Protein AF-A0A378VWY0-F1 (afdb_monomer_lite)

Foldseek 3Di:
DDPVVVVVVVVVVVVVVCVVPVPPPPPDPDPPPDPPDDDDDDDDQVDPQQWHQDPVGDIHHVVVD

Organism: Neisseria gonorrhoeae (NCBI:txid485)

pLDDT: mean 80.35, std 14.67, range [54.69, 97.81]

Secondary structure (DSSP, 8-state):
--HHHHHHHHHHHHHHHHHHH-----PPPPPPP-TTPPP-----TEETTTEEE-TTS-EESTTT-

Structure (mmCIF, N/CA/C/O backbone):
data_AF-A0A378VWY0-F1
#
_entry.id   AF-A0A378VWY0-F1
#
loop_
_atom_site.group_PDB
_atom_site.id
_atom_site.type_symbol
_atom_site.label_atom_id
_atom_site.label_alt_id
_atom_site.label_comp_id
_atom_site.label_asym_id
_atom_site.label_entity_id
_atom_site.label_seq_id
_atom_site.pdbx_PDB_ins_code
_atom_site.Cartn_x
_atom_site.Cartn_y
_atom_site.Cartn_z
_atom_site.occupancy
_atom_site.B_iso_or_equiv
_atom_site.auth_seq_id
_atom_site.auth_comp_id
_atom_site.auth_asym_id
_atom_site.auth_atom_id
_atom_site.pdbx_PDB_model_num
ATOM 1 N N . MET A 1 1 ? 68.016 1.788 -23.145 1.00 54.69 1 MET A N 1
ATOM 2 C CA . MET A 1 1 ? 66.722 1.113 -23.416 1.00 54.69 1 MET A CA 1
ATOM 3 C C . MET A 1 1 ? 66.056 1.797 -24.601 1.00 54.69 1 MET A C 1
ATOM 5 O O . MET A 1 1 ? 65.859 3.002 -24.548 1.00 54.69 1 MET A O 1
ATOM 9 N N . ASN A 1 2 ? 65.781 1.065 -25.685 1.00 57.16 2 ASN A N 1
ATOM 10 C CA . ASN A 1 2 ? 65.354 1.643 -26.967 1.00 57.16 2 ASN A CA 1
ATOM 11 C C . ASN A 1 2 ? 64.019 2.398 -26.853 1.00 57.16 2 ASN A C 1
ATOM 13 O O . ASN A 1 2 ? 63.000 1.788 -26.544 1.00 57.16 2 ASN A O 1
ATOM 17 N N . MET A 1 3 ? 64.030 3.696 -27.181 1.00 64.56 3 MET A N 1
ATOM 18 C CA . MET A 1 3 ? 62.909 4.662 -27.143 1.00 64.56 3 MET A CA 1
ATOM 19 C C . MET A 1 3 ? 61.604 4.150 -27.784 1.00 64.56 3 MET A C 1
ATOM 21 O O . MET A 1 3 ? 60.505 4.498 -27.370 1.00 64.56 3 MET A O 1
ATOM 25 N N . LYS A 1 4 ? 61.727 3.219 -28.734 1.00 63.06 4 LYS A N 1
ATOM 26 C CA . LYS A 1 4 ? 60.622 2.550 -29.436 1.00 63.06 4 LYS A CA 1
ATOM 27 C C . LYS A 1 4 ? 59.807 1.607 -28.536 1.00 63.06 4 LYS A C 1
ATOM 29 O O . LYS A 1 4 ? 58.614 1.444 -28.752 1.00 63.06 4 LYS A O 1
ATOM 34 N N . LYS A 1 5 ? 60.425 1.035 -27.496 1.00 63.94 5 LYS A N 1
ATOM 35 C CA . LYS A 1 5 ? 59.744 0.190 -26.498 1.00 63.94 5 LYS A CA 1
ATOM 36 C C . LYS A 1 5 ? 58.890 1.013 -25.526 1.00 63.94 5 LYS A C 1
ATOM 38 O O . LYS A 1 5 ? 57.889 0.515 -25.028 1.00 63.94 5 LYS A O 1
ATOM 43 N N . TRP A 1 6 ? 59.255 2.277 -25.305 1.00 68.69 6 TRP A N 1
ATOM 44 C CA . TRP A 1 6 ? 58.548 3.179 -24.393 1.00 68.69 6 TRP A CA 1
ATOM 45 C C . TRP A 1 6 ? 57.266 3.750 -25.005 1.00 68.69 6 TRP A C 1
ATOM 47 O O . TRP A 1 6 ? 56.255 3.853 -24.319 1.00 68.69 6 TRP A O 1
ATOM 57 N N . ILE A 1 7 ? 57.274 4.032 -26.311 1.00 74.12 7 ILE A N 1
ATOM 58 C CA . ILE A 1 7 ? 56.077 4.490 -27.035 1.00 74.12 7 ILE A CA 1
ATOM 59 C C . ILE A 1 7 ? 55.014 3.381 -27.087 1.00 74.12 7 ILE A C 1
ATOM 61 O O . ILE A 1 7 ? 53.839 3.640 -26.839 1.00 74.12 7 ILE A O 1
ATOM 65 N N . ALA A 1 8 ? 55.427 2.133 -27.336 1.00 69.62 8 ALA A N 1
ATOM 66 C CA . ALA A 1 8 ? 54.512 0.991 -27.350 1.00 69.62 8 ALA A CA 1
ATOM 67 C C . ALA A 1 8 ? 53.852 0.747 -25.978 1.00 69.62 8 ALA A C 1
ATOM 69 O O . ALA A 1 8 ? 52.659 0.458 -25.912 1.00 69.62 8 ALA A O 1
ATOM 70 N N . ALA A 1 9 ? 54.602 0.922 -24.884 1.00 72.38 9 ALA A N 1
ATOM 71 C CA . ALA A 1 9 ? 54.072 0.792 -23.528 1.00 72.38 9 ALA A CA 1
ATOM 72 C C . ALA A 1 9 ? 53.058 1.900 -23.182 1.00 72.38 9 ALA A C 1
ATOM 74 O O . ALA A 1 9 ? 52.017 1.621 -22.593 1.00 72.38 9 ALA A O 1
ATOM 75 N N . ALA A 1 10 ? 53.317 3.144 -23.598 1.00 72.62 10 ALA A N 1
ATOM 76 C CA . ALA A 1 10 ? 52.411 4.267 -23.353 1.00 72.62 10 ALA A CA 1
ATOM 77 C C . ALA A 1 10 ? 51.075 4.135 -24.111 1.00 72.62 10 ALA A C 1
ATOM 79 O O . ALA A 1 10 ? 50.014 4.437 -23.557 1.00 72.62 10 ALA A O 1
ATOM 80 N N . LEU A 1 11 ? 51.103 3.633 -25.353 1.00 73.38 11 LEU A N 1
ATOM 81 C CA . LEU A 1 11 ? 49.885 3.401 -26.139 1.00 73.38 11 LEU A CA 1
ATOM 82 C C . LEU A 1 11 ? 49.013 2.288 -25.536 1.00 73.38 11 LEU A C 1
ATOM 84 O O . LEU A 1 11 ? 47.793 2.432 -25.463 1.00 73.38 11 LEU A O 1
ATOM 88 N N . ALA A 1 12 ? 49.635 1.205 -25.058 1.00 68.12 12 ALA A N 1
ATOM 89 C CA . ALA A 1 12 ? 48.929 0.093 -24.423 1.00 68.12 12 ALA A CA 1
ATOM 90 C C . ALA A 1 12 ? 48.252 0.510 -23.103 1.00 68.12 12 ALA A C 1
ATOM 92 O O . ALA A 1 12 ? 47.095 0.162 -22.869 1.00 68.12 12 ALA A O 1
ATOM 93 N N . CYS A 1 13 ? 48.922 1.321 -22.276 1.00 61.84 13 CYS A N 1
ATOM 94 C CA . CYS A 1 13 ? 48.330 1.864 -21.048 1.00 61.84 13 CYS A CA 1
ATOM 95 C C . CYS A 1 13 ? 47.169 2.834 -21.322 1.00 61.84 13 CYS A C 1
ATOM 97 O O . CYS A 1 13 ? 46.204 2.869 -20.561 1.00 61.84 13 CYS A O 1
ATOM 99 N N . SER A 1 14 ? 47.231 3.589 -22.421 1.00 63.53 14 SER A N 1
ATOM 100 C CA . SER A 1 14 ? 46.172 4.535 -22.797 1.00 63.53 14 SER A CA 1
ATOM 101 C C . SER A 1 14 ? 44.887 3.818 -23.231 1.00 63.53 14 SER A C 1
ATOM 103 O O . SER A 1 14 ? 43.794 4.236 -22.861 1.00 63.53 14 SER A O 1
ATOM 105 N N . ALA A 1 15 ? 44.999 2.696 -23.951 1.00 61.91 15 ALA A N 1
ATOM 106 C CA . ALA A 1 15 ? 43.840 1.896 -24.358 1.00 61.91 15 ALA A CA 1
ATOM 107 C C . ALA A 1 15 ? 43.096 1.271 -23.160 1.00 61.91 15 ALA A C 1
ATOM 109 O O . ALA A 1 15 ? 41.867 1.222 -23.146 1.00 61.91 15 ALA A O 1
ATOM 110 N N . LEU A 1 16 ? 43.834 0.852 -22.126 1.00 62.75 16 LEU A N 1
ATOM 111 C CA . LEU A 1 16 ? 43.257 0.316 -20.888 1.00 62.75 16 LEU A CA 1
ATOM 112 C C . LEU A 1 16 ? 42.541 1.407 -20.077 1.00 62.75 16 LEU A C 1
ATOM 114 O O . LEU A 1 16 ? 41.445 1.171 -19.569 1.00 62.75 16 LEU A O 1
ATOM 118 N N . ALA A 1 17 ? 43.103 2.619 -20.023 1.00 63.31 17 ALA A N 1
ATOM 119 C CA . ALA A 1 17 ? 42.488 3.756 -19.338 1.00 63.31 17 ALA A CA 1
ATOM 120 C C . ALA A 1 17 ? 41.164 4.208 -19.988 1.00 63.31 17 ALA A C 1
ATOM 122 O O . ALA A 1 17 ? 40.229 4.576 -19.278 1.00 63.31 17 ALA A O 1
ATOM 123 N N . LEU A 1 18 ? 41.036 4.124 -21.320 1.00 62.22 18 LEU A N 1
ATOM 124 C CA . LEU A 1 18 ? 39.784 4.470 -22.009 1.00 62.22 18 LEU A CA 1
ATOM 125 C C . LEU A 1 18 ? 38.652 3.464 -21.733 1.00 62.22 18 LEU A C 1
ATOM 127 O O . LEU A 1 18 ? 37.496 3.872 -21.626 1.00 62.22 18 LEU A O 1
ATOM 131 N N . SER A 1 19 ? 38.960 2.174 -21.552 1.00 61.44 19 SER A N 1
ATOM 132 C CA . SER A 1 19 ? 37.945 1.165 -21.193 1.00 61.44 19 SER A CA 1
ATOM 133 C C . SER A 1 19 ? 37.410 1.295 -19.760 1.00 61.44 19 SER A C 1
ATOM 135 O O . SER A 1 19 ? 36.324 0.798 -19.475 1.00 61.44 19 SER A O 1
ATOM 137 N N . ALA A 1 20 ? 38.132 1.995 -18.877 1.00 60.72 20 ALA A N 1
ATOM 138 C CA . ALA A 1 20 ? 37.728 2.209 -17.488 1.00 60.72 20 ALA A CA 1
ATOM 139 C C . ALA A 1 20 ? 36.816 3.438 -17.291 1.00 60.72 20 ALA A C 1
ATOM 141 O O . ALA A 1 20 ? 36.051 3.468 -16.333 1.00 60.72 20 ALA A O 1
ATOM 142 N N . CYS A 1 21 ? 36.854 4.423 -18.200 1.00 63.94 21 CYS A N 1
ATOM 143 C CA . CYS A 1 21 ? 36.021 5.636 -18.125 1.00 63.94 21 CYS A CA 1
ATOM 144 C C . CYS A 1 21 ? 34.919 5.721 -19.198 1.00 63.94 21 CYS A C 1
ATOM 146 O O . CYS A 1 21 ? 34.062 6.594 -19.110 1.00 63.94 21 CYS A O 1
ATOM 148 N N . GLY A 1 22 ? 34.936 4.854 -20.217 1.00 59.50 22 GLY A N 1
ATOM 149 C CA . GLY A 1 22 ? 33.969 4.859 -21.327 1.00 59.50 22 GLY A CA 1
ATOM 150 C C . GLY A 1 22 ? 32.889 3.778 -21.250 1.00 59.50 22 GLY A C 1
ATOM 151 O O . GLY A 1 22 ? 32.136 3.597 -22.206 1.00 59.50 22 GLY A O 1
ATOM 152 N N . GLY A 1 23 ? 32.822 3.029 -20.147 1.00 60.03 23 GLY A N 1
ATOM 153 C CA . GLY A 1 23 ? 31.772 2.048 -19.918 1.00 60.03 23 GLY A CA 1
ATOM 154 C C . GLY A 1 23 ? 30.438 2.756 -19.733 1.00 60.03 23 GLY A C 1
ATOM 155 O O . GLY A 1 23 ? 30.071 3.096 -18.613 1.00 60.03 23 GLY A O 1
ATOM 156 N N . GLN A 1 24 ? 29.705 2.964 -20.826 1.00 62.59 24 GLN A N 1
ATOM 157 C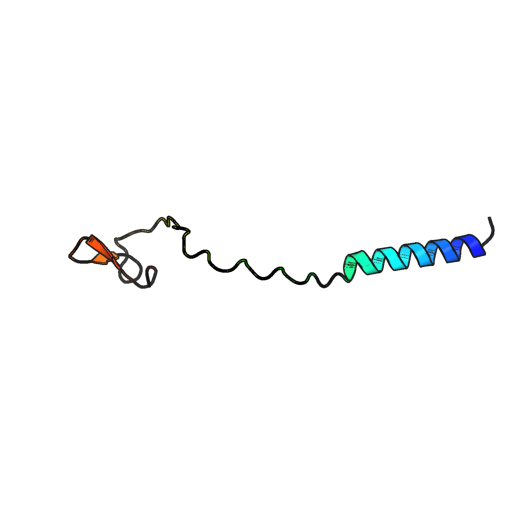 CA . GLN A 1 24 ? 28.279 3.248 -20.777 1.00 62.59 24 GLN A CA 1
ATOM 158 C C . GLN A 1 24 ? 27.614 1.969 -20.267 1.00 62.59 24 GLN A C 1
ATOM 160 O O . GLN A 1 24 ? 27.196 1.103 -21.039 1.00 62.59 24 GLN A O 1
ATOM 165 N N . GLY A 1 25 ? 27.651 1.808 -18.942 1.00 63.59 25 GLY A N 1
ATOM 166 C CA . GLY A 1 25 ? 26.932 0.779 -18.224 1.00 63.59 25 GLY A C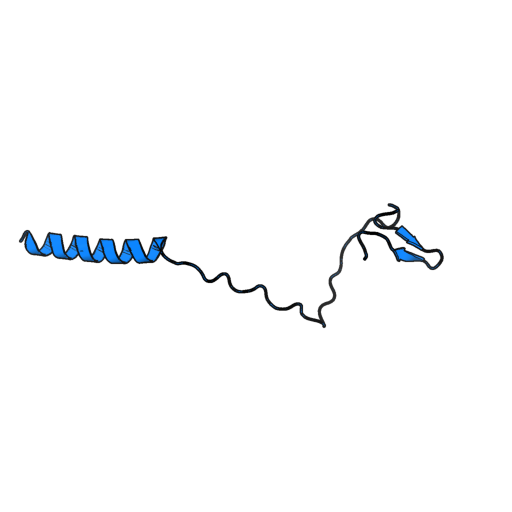A 1
ATOM 167 C C . GLY A 1 25 ? 25.502 0.860 -18.707 1.00 63.59 25 GLY A C 1
ATOM 168 O O . GLY A 1 25 ? 24.828 1.871 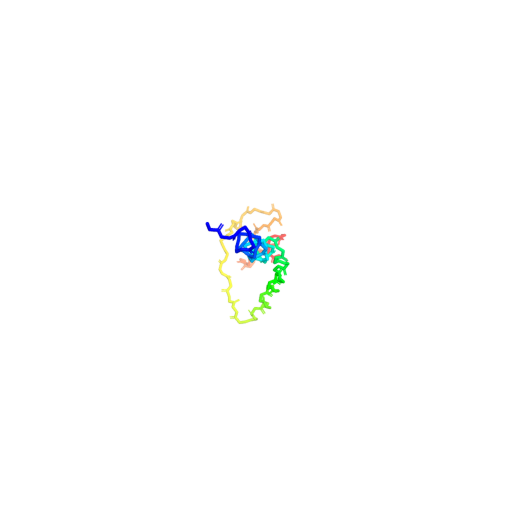-18.539 1.00 63.59 25 GLY A O 1
ATOM 169 N N . LYS A 1 26 ? 25.076 -0.174 -19.422 1.00 63.38 26 LYS A N 1
ATOM 170 C CA . LYS A 1 26 ? 23.672 -0.355 -19.723 1.00 63.38 26 LYS A CA 1
ATOM 171 C C . LYS A 1 26 ? 23.060 -0.619 -18.362 1.00 63.38 26 LYS A C 1
ATOM 173 O O . LYS A 1 26 ? 23.242 -1.721 -17.847 1.00 63.38 26 LYS A O 1
ATOM 178 N N . ASP A 1 27 ? 22.484 0.416 -17.753 1.00 69.81 27 ASP A N 1
ATOM 179 C CA . ASP A 1 27 ? 21.788 0.277 -16.483 1.00 69.81 27 ASP A CA 1
ATOM 180 C C . ASP A 1 27 ? 20.881 -0.935 -16.634 1.00 69.81 27 ASP A C 1
ATOM 182 O O . ASP A 1 27 ? 20.055 -1.008 -17.553 1.00 69.81 27 ASP A O 1
ATOM 186 N N . ALA A 1 28 ? 21.153 -1.959 -15.827 1.00 73.06 28 ALA A N 1
ATOM 187 C CA . ALA A 1 28 ? 20.335 -3.148 -15.843 1.00 73.06 28 ALA A CA 1
ATOM 188 C C . ALA A 1 28 ? 18.920 -2.670 -15.534 1.00 73.06 28 ALA A C 1
ATOM 190 O O . ALA A 1 28 ? 18.691 -2.049 -14.495 1.00 73.06 28 ALA A O 1
ATOM 191 N N . ALA A 1 29 ? 18.000 -2.900 -16.473 1.00 76.69 29 ALA A N 1
ATOM 192 C CA . ALA A 1 29 ? 16.607 -2.560 -16.265 1.00 76.69 29 ALA A CA 1
ATOM 193 C C . ALA A 1 29 ? 16.177 -3.160 -14.925 1.00 76.69 29 ALA A C 1
ATOM 195 O O . ALA A 1 29 ? 16.487 -4.325 -14.643 1.00 76.69 29 ALA A O 1
ATOM 196 N N . ALA A 1 30 ? 15.516 -2.347 -14.096 1.00 81.06 30 ALA A N 1
ATOM 197 C CA . ALA A 1 30 ? 15.005 -2.820 -12.824 1.00 81.06 30 ALA A CA 1
ATOM 198 C C . ALA A 1 30 ? 14.209 -4.114 -13.071 1.00 81.06 30 ALA A C 1
ATOM 200 O O . ALA A 1 30 ? 13.446 -4.183 -14.044 1.00 81.06 30 ALA A O 1
ATOM 201 N N . PRO A 1 31 ? 14.423 -5.160 -12.254 1.00 75.88 31 PRO A N 1
ATOM 202 C CA . PRO A 1 31 ? 13.707 -6.410 -12.425 1.00 75.88 31 PRO A CA 1
ATOM 203 C C . PRO A 1 31 ? 12.205 -6.127 -12.406 1.00 75.88 31 PRO A C 1
ATOM 205 O O . PRO A 1 31 ? 11.727 -5.333 -11.595 1.00 75.88 31 PRO A O 1
ATOM 208 N N . ALA A 1 32 ? 11.474 -6.766 -13.321 1.00 81.00 32 ALA A N 1
ATOM 209 C CA . ALA A 1 32 ? 10.027 -6.633 -13.384 1.00 81.00 32 ALA A CA 1
ATOM 210 C C . ALA A 1 32 ? 9.412 -6.934 -12.009 1.00 81.00 32 ALA A C 1
ATOM 212 O O . ALA A 1 32 ? 9.871 -7.843 -11.306 1.00 81.00 32 ALA A O 1
ATOM 213 N N . ALA A 1 33 ? 8.383 -6.166 -11.636 1.00 81.56 33 ALA A N 1
ATOM 214 C CA . ALA A 1 33 ? 7.651 -6.383 -10.396 1.00 81.56 33 ALA A CA 1
ATOM 215 C C . ALA A 1 33 ? 7.237 -7.859 -10.307 1.00 81.56 33 ALA A C 1
ATOM 217 O O . ALA A 1 33 ? 6.642 -8.405 -11.236 1.00 81.56 33 ALA A O 1
ATOM 218 N N . ASN A 1 34 ? 7.610 -8.523 -9.213 1.00 83.00 34 ASN A N 1
ATOM 219 C CA . ASN A 1 34 ? 7.294 -9.930 -9.020 1.00 83.00 34 ASN A CA 1
ATOM 220 C C . ASN A 1 34 ? 5.882 -10.028 -8.416 1.00 83.00 34 ASN A C 1
ATOM 222 O O . ASN A 1 34 ? 5.719 -9.680 -7.244 1.00 83.00 34 ASN A O 1
ATOM 226 N N . PRO A 1 35 ? 4.877 -10.513 -9.169 1.00 81.00 35 PRO A N 1
ATOM 227 C CA . PRO A 1 35 ? 3.474 -10.465 -8.753 1.00 81.00 35 PRO A CA 1
ATOM 228 C C . PRO A 1 35 ? 3.163 -11.333 -7.523 1.00 81.00 35 PRO A C 1
ATOM 230 O O . PRO A 1 35 ? 2.092 -11.203 -6.944 1.00 81.00 35 PRO A O 1
ATOM 233 N N . GLY A 1 36 ? 4.077 -12.219 -7.110 1.00 88.19 36 GLY A N 1
ATOM 234 C CA . GLY A 1 36 ? 3.917 -13.060 -5.920 1.00 88.19 36 GLY A CA 1
ATOM 235 C C . GLY A 1 36 ? 4.599 -12.526 -4.657 1.00 88.19 36 GLY A C 1
ATOM 236 O O . GLY A 1 36 ? 4.526 -13.170 -3.611 1.00 88.19 36 GLY A O 1
ATOM 237 N N . LYS A 1 37 ? 5.313 -11.395 -4.727 1.00 89.88 37 LYS A N 1
ATOM 238 C CA . LYS A 1 37 ? 6.004 -10.826 -3.562 1.00 89.88 37 LYS A CA 1
ATOM 239 C C . LYS A 1 37 ? 5.061 -9.926 -2.769 1.00 89.88 37 LYS A C 1
ATOM 241 O O . LYS A 1 37 ? 4.612 -8.901 -3.263 1.00 89.88 37 LYS A O 1
ATOM 246 N N . VAL A 1 38 ? 4.833 -10.285 -1.507 1.00 91.94 38 VAL A N 1
ATOM 247 C CA . VAL A 1 38 ? 4.151 -9.421 -0.537 1.00 91.94 38 VAL A CA 1
ATOM 248 C C . VAL A 1 38 ? 5.180 -8.516 0.131 1.00 91.94 38 VAL A C 1
ATOM 250 O O . VAL A 1 38 ? 6.115 -9.001 0.774 1.00 91.94 38 VAL A O 1
ATOM 253 N N . TYR A 1 39 ? 4.991 -7.208 -0.004 1.00 90.75 39 TYR A N 1
ATOM 254 C CA . TYR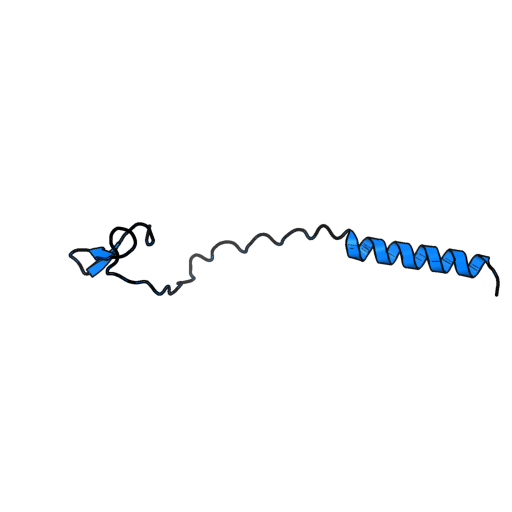 A 1 39 ? 5.766 -6.201 0.710 1.00 90.75 39 TYR A CA 1
ATOM 255 C C . TYR A 1 39 ? 5.031 -5.825 1.995 1.00 90.75 39 TYR A C 1
ATOM 257 O O . TYR A 1 39 ? 3.837 -5.549 1.978 1.00 90.75 39 TYR A O 1
ATOM 265 N N . ARG A 1 40 ? 5.743 -5.853 3.123 1.00 93.50 40 ARG A N 1
ATOM 266 C CA . ARG A 1 40 ? 5.223 -5.381 4.409 1.00 93.50 40 ARG A CA 1
ATOM 267 C C . ARG A 1 40 ? 5.723 -3.961 4.622 1.00 93.50 40 ARG A C 1
ATOM 269 O O . ARG A 1 40 ? 6.929 -3.766 4.749 1.00 93.50 40 ARG A O 1
ATOM 276 N N . VAL A 1 41 ? 4.803 -3.008 4.641 1.00 92.56 41 VAL A N 1
ATOM 277 C CA . VAL A 1 41 ? 5.085 -1.580 4.811 1.00 92.56 41 VAL A CA 1
ATOM 278 C C . VAL A 1 41 ? 4.518 -1.149 6.161 1.00 92.56 41 VAL A C 1
ATOM 280 O O . VAL A 1 41 ? 3.401 -1.529 6.504 1.00 92.56 41 VAL A O 1
ATOM 283 N N . ALA A 1 42 ? 5.314 -0.433 6.954 1.00 94.69 42 ALA A N 1
ATOM 284 C CA . ALA A 1 42 ? 4.839 0.190 8.185 1.00 94.69 42 ALA A CA 1
ATOM 285 C C . ALA A 1 42 ? 4.251 1.563 7.846 1.00 94.69 42 ALA A C 1
ATOM 287 O O . ALA A 1 42 ? 4.844 2.295 7.058 1.00 94.69 42 ALA A O 1
ATOM 288 N N . SER A 1 43 ? 3.109 1.880 8.442 1.00 93.19 43 SER A N 1
ATOM 289 C CA . SER A 1 43 ? 2.295 3.062 8.158 1.00 93.19 43 SER A CA 1
ATOM 290 C C . SER A 1 43 ? 1.577 3.488 9.446 1.00 93.19 43 SER A C 1
ATOM 292 O O . SER A 1 43 ? 1.404 2.662 10.353 1.00 93.19 43 SER A O 1
ATOM 294 N N . ASN A 1 44 ? 1.219 4.767 9.562 1.00 93.81 44 ASN A N 1
ATOM 295 C CA . ASN A 1 44 ? 0.424 5.324 10.652 1.00 93.81 44 ASN A CA 1
ATOM 296 C C . ASN A 1 44 ? -1.048 5.437 10.218 1.00 93.81 44 ASN A C 1
ATOM 298 O O . ASN A 1 44 ? -1.421 6.384 9.537 1.00 93.81 44 ASN A O 1
ATOM 302 N N . ALA A 1 45 ? -1.907 4.513 10.653 1.00 93.12 45 ALA A N 1
ATOM 303 C CA . ALA A 1 45 ? -3.293 4.399 10.179 1.00 93.12 45 ALA A CA 1
ATOM 304 C C . ALA A 1 45 ? -4.276 5.414 10.811 1.00 93.12 45 ALA A C 1
ATOM 306 O O . ALA A 1 45 ? -5.485 5.177 10.883 1.00 93.12 45 ALA A O 1
ATOM 307 N N . GLU A 1 46 ? -3.772 6.562 11.256 1.00 96.19 46 GLU A N 1
ATOM 308 C CA . GLU A 1 46 ? -4.537 7.637 11.893 1.00 96.19 46 GLU A CA 1
ATOM 309 C C . GLU A 1 46 ? -4.280 9.013 11.248 1.00 96.19 46 GLU A C 1
ATOM 311 O O . GLU A 1 46 ? -4.594 10.054 11.832 1.00 96.19 46 GLU A O 1
ATOM 316 N N . PHE A 1 47 ? -3.718 9.050 10.040 1.00 97.44 47 PHE A N 1
ATOM 317 C CA . PHE A 1 47 ? -3.309 10.272 9.353 1.00 97.44 47 PHE A CA 1
ATOM 318 C C . PHE A 1 47 ? -4.080 10.509 8.047 1.00 97.44 47 PHE A C 1
ATOM 320 O O . PHE A 1 47 ? -3.525 10.557 6.949 1.00 97.44 47 PHE A O 1
ATOM 327 N N . ALA A 1 48 ? -5.393 10.714 8.164 1.00 95.38 48 ALA A N 1
ATOM 328 C CA . ALA A 1 48 ? -6.223 11.095 7.023 1.00 95.38 48 ALA A CA 1
ATOM 329 C C . ALA A 1 48 ? -5.792 12.464 6.437 1.00 95.38 48 ALA A C 1
ATOM 331 O O . ALA A 1 48 ? -5.486 13.387 7.202 1.00 95.38 48 ALA A O 1
ATOM 332 N N . PRO A 1 49 ? -5.811 12.647 5.099 1.00 95.69 49 PRO A N 1
ATOM 333 C CA . PRO A 1 49 ? -6.298 11.721 4.066 1.00 95.69 49 PRO A CA 1
ATOM 334 C C . PRO A 1 49 ? -5.211 10.800 3.467 1.00 95.69 49 PRO A C 1
ATOM 336 O O . PRO A 1 49 ? -5.427 10.219 2.405 1.00 95.69 49 PRO A O 1
ATOM 339 N N . PHE A 1 50 ? -4.032 10.716 4.087 1.00 97.31 50 PHE A N 1
ATOM 340 C CA . PHE A 1 50 ? -2.892 9.968 3.552 1.00 97.31 50 PHE A CA 1
ATOM 341 C C . PHE A 1 50 ? -2.987 8.478 3.873 1.00 97.31 50 PHE A C 1
ATOM 343 O O . PHE A 1 50 ? -2.940 7.655 2.968 1.00 97.31 50 PHE A O 1
ATOM 350 N N . GLU A 1 51 ? -3.192 8.135 5.140 1.00 97.62 51 GLU A N 1
ATOM 351 C CA . GLU A 1 51 ? -3.275 6.754 5.614 1.00 97.62 51 GLU A CA 1
ATOM 352 C C . GLU A 1 51 ? -4.176 6.706 6.852 1.00 97.62 51 GLU A C 1
ATOM 354 O O . GLU A 1 51 ? -3.868 7.284 7.892 1.00 97.62 51 GLU A O 1
ATOM 359 N N . SER A 1 52 ? -5.338 6.065 6.746 1.00 97.00 52 SER A N 1
ATOM 360 C CA . SER A 1 52 ? -6.304 5.961 7.845 1.00 97.00 52 SER A CA 1
AT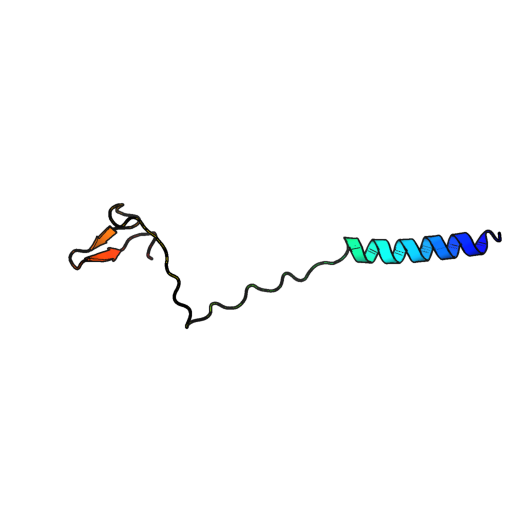OM 361 C C . SER A 1 52 ? -7.119 4.675 7.802 1.00 97.00 52 SER A C 1
ATOM 363 O O . SER A 1 52 ? -7.186 4.021 6.768 1.00 97.00 52 SER A O 1
ATOM 365 N N . LEU A 1 53 ? -7.762 4.311 8.912 1.00 97.81 53 LEU A N 1
ATOM 366 C CA . LEU A 1 53 ? -8.724 3.207 8.934 1.00 97.81 53 LEU A CA 1
ATOM 367 C C . LEU A 1 53 ? -10.124 3.645 8.477 1.00 97.81 53 LEU A C 1
ATOM 369 O O . LEU A 1 53 ? -10.688 4.602 9.012 1.00 97.81 53 LEU A O 1
ATOM 373 N N . ASP A 1 54 ? -10.716 2.886 7.554 1.00 96.00 54 ASP A N 1
ATOM 374 C CA . ASP A 1 54 ? -12.125 2.998 7.181 1.00 96.00 54 ASP A CA 1
ATOM 375 C C . ASP A 1 54 ? -13.053 2.479 8.305 1.00 96.00 54 ASP A C 1
ATOM 377 O O . ASP A 1 54 ? -12.636 1.892 9.308 1.00 96.00 54 ASP A O 1
ATOM 381 N N . SER A 1 55 ? -14.368 2.630 8.120 1.00 96.56 55 SER A N 1
ATOM 382 C CA . SER A 1 55 ? -15.384 2.135 9.073 1.00 96.56 55 SER A CA 1
ATOM 383 C C . SER A 1 55 ? -15.375 0.615 9.327 1.00 96.56 55 SER A C 1
ATOM 385 O O . SER A 1 55 ? -16.033 0.141 10.254 1.00 96.56 55 SER A O 1
ATOM 387 N N . LYS A 1 56 ? -14.662 -0.160 8.507 1.00 97.62 56 LYS A N 1
ATOM 388 C CA . LYS A 1 56 ? -14.506 -1.616 8.609 1.00 97.62 56 LYS A CA 1
ATOM 389 C C . LYS A 1 56 ? -13.123 -2.008 9.149 1.00 97.62 56 LYS A C 1
ATOM 391 O O . LYS A 1 56 ? -12.888 -3.199 9.342 1.00 97.62 56 LYS A O 1
ATOM 396 N N . GLY A 1 57 ? -12.242 -1.041 9.415 1.00 95.44 57 GLY A N 1
ATOM 397 C CA . GLY A 1 57 ? -10.874 -1.255 9.882 1.00 95.44 57 GLY A CA 1
ATOM 398 C C . GLY A 1 57 ? -9.866 -1.584 8.776 1.00 95.44 57 GLY A C 1
ATOM 399 O O . GLY A 1 57 ? -8.803 -2.120 9.087 1.00 95.44 57 GLY A O 1
ATOM 400 N N . ASN A 1 58 ? -10.173 -1.310 7.506 1.00 96.56 58 ASN A N 1
ATOM 401 C CA . ASN A 1 58 ? -9.207 -1.418 6.408 1.00 96.56 58 ASN A CA 1
ATOM 402 C C . ASN A 1 58 ? -8.404 -0.121 6.287 1.00 96.56 58 ASN A C 1
ATOM 404 O O . ASN A 1 58 ? -8.961 0.952 6.489 1.00 96.56 58 ASN A O 1
ATOM 408 N N . VAL A 1 59 ? -7.126 -0.211 5.915 1.00 96.00 59 VAL A N 1
ATOM 409 C CA . VAL A 1 59 ? -6.316 0.983 5.630 1.00 96.00 59 VAL A CA 1
ATOM 410 C C . VAL A 1 59 ? -6.730 1.566 4.271 1.00 96.00 59 VAL A C 1
ATOM 412 O O . VAL A 1 59 ? -6.807 0.826 3.291 1.00 96.00 59 VAL A O 1
ATOM 415 N N . GLU A 1 60 ? -6.985 2.870 4.222 1.00 96.62 60 GLU A N 1
ATOM 416 C CA . GLU A 1 60 ? -7.312 3.668 3.034 1.00 96.62 60 GLU A CA 1
ATOM 417 C C . GLU A 1 60 ? -6.524 4.990 3.025 1.00 96.62 60 GLU A C 1
ATOM 419 O O . GLU A 1 60 ? -6.026 5.422 4.067 1.00 96.62 60 GLU A O 1
ATOM 424 N N . GLY A 1 61 ? -6.442 5.651 1.868 1.00 96.12 61 GLY A N 1
ATOM 425 C CA . GLY A 1 61 ? -5.851 6.985 1.722 1.00 96.12 61 GLY A CA 1
ATOM 426 C C . GLY A 1 61 ? -4.799 7.074 0.614 1.00 96.12 61 GLY A C 1
ATOM 427 O O . GLY A 1 61 ? -4.456 6.078 -0.018 1.00 96.12 61 GLY A O 1
ATOM 428 N N . PHE A 1 62 ? -4.288 8.287 0.386 1.00 96.88 62 PHE A N 1
ATOM 429 C CA . PHE A 1 62 ? -3.346 8.594 -0.699 1.00 96.88 62 PHE A CA 1
ATOM 430 C C . PHE A 1 62 ? -2.064 7.743 -0.699 1.00 96.88 62 PHE A C 1
ATOM 432 O O . PHE A 1 62 ? -1.533 7.474 -1.768 1.00 96.88 62 PHE A O 1
ATOM 439 N N . ASP A 1 63 ? -1.565 7.327 0.467 1.00 95.88 63 ASP A N 1
ATOM 440 C CA . ASP A 1 63 ? -0.352 6.502 0.567 1.00 95.88 63 ASP A CA 1
ATOM 441 C C . ASP A 1 63 ? -0.636 5.003 0.316 1.00 95.88 63 ASP A C 1
ATOM 443 O O . ASP A 1 63 ? 0.299 4.219 0.128 1.00 95.88 63 ASP A O 1
ATOM 44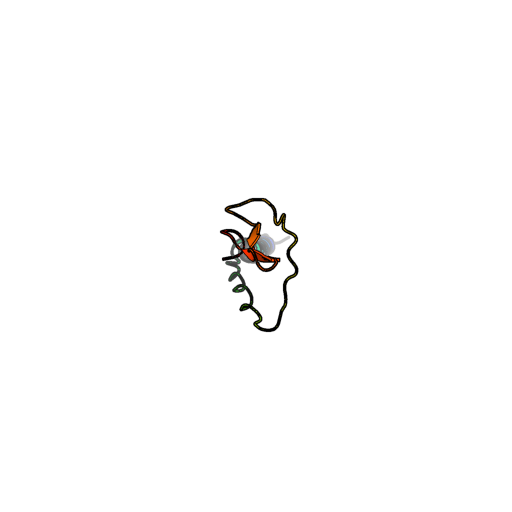7 N N . VAL A 1 64 ? -1.914 4.593 0.321 1.00 94.31 64 VAL A N 1
ATOM 448 C CA . VAL A 1 64 ? -2.367 3.217 0.041 1.00 94.31 64 VAL A CA 1
ATOM 449 C C . VAL A 1 64 ? -2.690 3.008 -1.442 1.00 94.31 64 VAL A C 1
ATOM 451 O O . VAL A 1 64 ? -2.416 1.922 -1.962 1.00 94.31 64 VAL A O 1
ATOM 454 N N . ASP A 1 65 ? -3.296 4.014 -2.081 1.00 92.56 65 ASP A N 1
ATOM 455 C CA . ASP A 1 65 ? -3.704 4.015 -3.498 1.00 92.56 65 ASP A CA 1
ATOM 456 C C . ASP A 1 65 ? -2.508 4.055 -4.474 1.00 92.56 65 ASP A C 1
ATOM 458 O O . ASP A 1 65 ? -2.567 3.338 -5.506 1.00 92.56 65 ASP A O 1
#

Sequence (65 aa):
MNMKKWIAAALACSALALSACGGQGKDAAAPAANPGKVYRVASNAEFAPFESLDSKGNVEGFDVD

Radius of gyration: 28.77 Å; chains: 1; bounding box: 82×25×41 Å